Protein AF-A0A357R0U8-F1 (afdb_monomer)

Structure (mmCIF, N/CA/C/O backbone):
data_AF-A0A357R0U8-F1
#
_entry.id   AF-A0A357R0U8-F1
#
loop_
_atom_site.group_PDB
_atom_site.id
_atom_site.type_symbol
_atom_site.label_atom_id
_atom_site.label_alt_id
_atom_site.label_comp_id
_atom_site.label_asym_id
_atom_site.label_entity_id
_atom_site.label_seq_id
_atom_site.pdbx_PDB_ins_code
_atom_site.Cartn_x
_atom_site.Cartn_y
_atom_site.Cartn_z
_atom_site.occupancy
_atom_site.B_iso_or_equiv
_atom_site.auth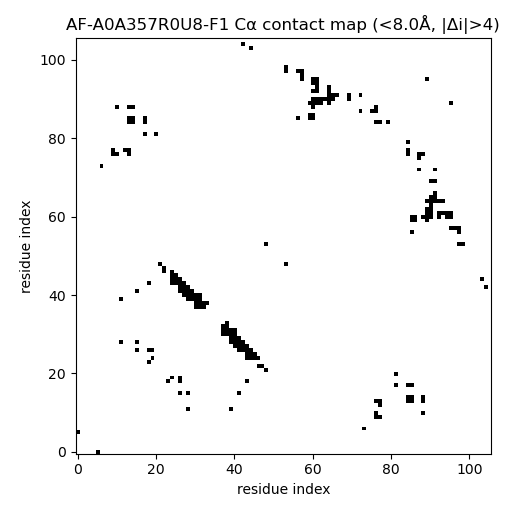_seq_id
_atom_site.auth_comp_id
_atom_site.auth_asym_id
_atom_site.auth_atom_id
_atom_site.pdbx_PDB_model_num
ATOM 1 N N . MET A 1 1 ? -19.204 11.962 8.529 1.00 64.25 1 MET A N 1
ATOM 2 C CA . MET A 1 1 ? -18.520 10.891 7.765 1.00 64.25 1 MET A CA 1
ATOM 3 C C . MET A 1 1 ? -18.099 9.784 8.720 1.00 64.25 1 MET A C 1
ATOM 5 O O . MET A 1 1 ? -17.561 10.115 9.773 1.00 64.25 1 MET A O 1
ATOM 9 N N . SER A 1 2 ? -18.380 8.513 8.408 1.00 86.38 2 SER A N 1
ATOM 10 C CA . SER A 1 2 ? -18.028 7.388 9.292 1.00 86.38 2 SER A CA 1
ATOM 11 C C . SER A 1 2 ? -16.507 7.192 9.364 1.00 86.38 2 SER A C 1
ATOM 13 O O . SER A 1 2 ? -15.793 7.539 8.420 1.00 86.38 2 SER A O 1
ATOM 15 N N . LYS A 1 3 ? -16.002 6.636 10.477 1.00 83.38 3 LYS A N 1
ATOM 16 C CA . LYS A 1 3 ? -14.568 6.318 10.644 1.00 83.38 3 LYS A CA 1
ATOM 17 C C . LYS A 1 3 ? -14.065 5.429 9.499 1.00 83.38 3 LYS A C 1
ATOM 19 O O . LYS A 1 3 ? -13.022 5.718 8.930 1.00 83.38 3 LYS A O 1
ATOM 24 N N . LYS A 1 4 ? -14.852 4.419 9.110 1.00 85.12 4 LYS A N 1
ATOM 25 C CA . LYS A 1 4 ? -14.533 3.501 8.006 1.00 85.12 4 LYS A CA 1
ATOM 26 C C . LYS A 1 4 ? -14.391 4.236 6.669 1.00 85.12 4 LYS A C 1
ATOM 28 O O . LYS A 1 4 ? -13.389 4.054 5.994 1.00 85.12 4 LYS A O 1
ATOM 33 N N . VAL A 1 5 ? -15.341 5.112 6.322 1.00 89.25 5 VAL A N 1
ATOM 34 C CA . VAL A 1 5 ? -15.275 5.896 5.074 1.00 89.25 5 VAL A CA 1
ATOM 35 C C . VAL A 1 5 ? -14.052 6.809 5.063 1.00 89.25 5 VAL A C 1
ATOM 37 O O . VAL A 1 5 ? -13.368 6.858 4.052 1.00 89.25 5 VAL A O 1
ATOM 40 N N . LYS A 1 6 ? -13.725 7.463 6.190 1.00 88.00 6 LYS A N 1
ATOM 41 C CA . LYS A 1 6 ? -12.492 8.260 6.300 1.00 88.00 6 LYS A CA 1
ATOM 42 C C . LYS A 1 6 ? -11.251 7.421 5.994 1.00 88.00 6 LYS A C 1
ATOM 44 O O . LYS A 1 6 ? -10.413 7.869 5.218 1.00 88.00 6 LYS A O 1
ATOM 49 N N . ILE A 1 7 ? -11.153 6.231 6.594 1.00 87.25 7 ILE A N 1
ATOM 50 C CA . ILE A 1 7 ? -10.017 5.321 6.393 1.00 87.25 7 ILE A CA 1
ATOM 51 C C . ILE A 1 7 ? -9.852 4.967 4.926 1.00 87.25 7 ILE A C 1
ATOM 53 O O . ILE A 1 7 ? -8.786 5.187 4.364 1.00 87.25 7 ILE A O 1
ATOM 57 N N . ILE A 1 8 ? -10.936 4.529 4.295 1.00 91.38 8 ILE A N 1
ATOM 58 C CA . ILE A 1 8 ? -10.947 4.171 2.878 1.00 91.38 8 ILE A CA 1
ATOM 59 C C . ILE 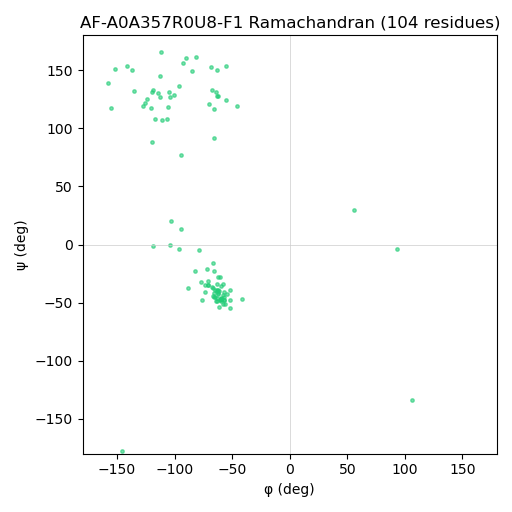A 1 8 ? -10.477 5.342 2.014 1.00 91.38 8 ILE A C 1
ATOM 61 O O . ILE A 1 8 ? -9.570 5.178 1.209 1.00 91.38 8 ILE A O 1
ATOM 65 N N . THR A 1 9 ? -11.053 6.533 2.203 1.00 91.19 9 THR A N 1
ATOM 66 C CA . THR A 1 9 ? -10.702 7.694 1.375 1.00 91.19 9 THR A CA 1
ATOM 67 C C . THR A 1 9 ? -9.247 8.115 1.541 1.00 91.19 9 THR A C 1
ATOM 69 O O . THR A 1 9 ? -8.647 8.538 0.565 1.00 91.19 9 THR A O 1
ATOM 72 N N . ARG A 1 10 ? -8.668 7.973 2.741 1.00 89.88 10 ARG A N 1
ATOM 73 C CA . ARG A 1 10 ? -7.255 8.300 2.972 1.00 89.88 10 ARG A CA 1
ATOM 74 C C . ARG A 1 10 ? -6.308 7.266 2.374 1.00 89.88 10 ARG A C 1
ATOM 76 O O . ARG A 1 10 ? -5.316 7.652 1.784 1.00 89.88 10 ARG A O 1
ATOM 83 N N . LEU A 1 11 ? -6.618 5.973 2.483 1.00 91.69 11 LEU A N 1
ATOM 84 C CA . LEU A 1 11 ? -5.822 4.926 1.827 1.00 91.69 11 LEU A CA 1
ATOM 85 C C . LEU A 1 11 ? -5.827 5.095 0.303 1.00 91.69 11 LEU A C 1
ATOM 87 O O . LEU A 1 11 ? -4.799 4.921 -0.343 1.00 91.69 11 LEU A O 1
ATOM 91 N N . VAL A 1 12 ? -6.985 5.462 -0.255 1.00 93.69 12 VAL A N 1
ATOM 92 C CA . VAL A 1 12 ? -7.120 5.785 -1.678 1.00 93.69 12 VAL A CA 1
ATOM 93 C C . VAL A 1 12 ? -6.278 6.995 -2.056 1.00 93.69 12 VAL A C 1
ATOM 95 O O . VAL A 1 12 ? -5.541 6.914 -3.032 1.00 93.69 12 VAL A O 1
ATOM 98 N N . ASP A 1 13 ? -6.368 8.082 -1.296 1.00 91.12 13 ASP A N 1
ATOM 99 C CA . ASP A 1 13 ? -5.588 9.300 -1.529 1.00 91.12 13 ASP A CA 1
ATOM 100 C C . ASP A 1 13 ? -4.078 9.020 -1.516 1.00 91.12 13 ASP A C 1
ATOM 102 O O . ASP A 1 13 ? -3.371 9.365 -2.464 1.00 91.12 13 ASP A O 1
ATOM 106 N N . GLU A 1 14 ? -3.615 8.287 -0.504 1.00 90.50 14 GLU A N 1
ATOM 107 C CA . GLU A 1 14 ? -2.209 7.939 -0.312 1.00 90.50 14 GLU A CA 1
ATOM 108 C C . GLU A 1 14 ? -1.658 7.101 -1.475 1.00 90.50 14 GLU A C 1
ATOM 110 O O . GLU A 1 14 ? -0.669 7.471 -2.108 1.00 90.50 14 GLU A O 1
ATOM 115 N N . LEU A 1 15 ? -2.320 5.983 -1.803 1.00 92.25 15 LEU A N 1
ATOM 116 C CA . LEU A 1 15 ? -1.869 5.096 -2.878 1.00 92.25 15 LEU A CA 1
ATOM 117 C C . LEU A 1 15 ? -1.995 5.740 -4.257 1.00 92.25 15 LEU A C 1
ATOM 119 O O . LEU A 1 15 ? -1.136 5.524 -5.109 1.00 92.25 15 LEU A O 1
ATOM 123 N N . THR A 1 16 ? -3.046 6.527 -4.494 1.00 92.56 16 THR A N 1
ATOM 124 C CA . THR A 1 16 ? -3.217 7.218 -5.779 1.00 92.56 16 THR A CA 1
ATOM 125 C C . THR A 1 16 ? -2.122 8.260 -5.969 1.00 92.56 16 THR A C 1
ATOM 127 O O . THR A 1 16 ? -1.510 8.306 -7.034 1.00 92.56 16 THR A O 1
ATOM 130 N N . SER A 1 17 ? -1.833 9.056 -4.934 1.00 89.50 17 SER A N 1
ATOM 131 C CA . SER A 1 17 ? -0.751 10.045 -4.958 1.00 89.50 17 SER A CA 1
ATOM 132 C C . SER A 1 17 ? 0.596 9.377 -5.216 1.00 89.50 17 SER A C 1
ATOM 134 O O . SER A 1 17 ? 1.335 9.797 -6.105 1.00 89.50 17 SER A O 1
ATOM 136 N N . TRP A 1 18 ? 0.867 8.274 -4.518 1.00 90.50 18 TRP A N 1
ATOM 137 C CA . TRP A 1 18 ? 2.086 7.495 -4.690 1.00 90.50 18 TRP A CA 1
ATOM 138 C C . TRP A 1 18 ? 2.253 6.945 -6.119 1.00 90.50 18 TRP A C 1
ATOM 140 O O . TRP A 1 18 ? 3.293 7.143 -6.747 1.00 90.50 18 TRP A O 1
ATOM 150 N N . LEU A 1 19 ? 1.210 6.317 -6.681 1.00 90.94 19 LEU A N 1
ATOM 151 C CA . LEU A 1 19 ? 1.232 5.778 -8.051 1.00 90.94 19 LEU A CA 1
ATOM 152 C C . LEU A 1 19 ? 1.435 6.874 -9.108 1.00 90.94 19 LEU A C 1
ATOM 154 O O . LEU A 1 19 ? 2.162 6.678 -10.084 1.00 90.94 19 LEU A O 1
ATOM 158 N N . LEU A 1 20 ? 0.806 8.037 -8.915 1.00 88.81 20 LEU A N 1
ATOM 159 C CA . LEU A 1 20 ? 0.951 9.179 -9.816 1.00 88.81 20 LEU A CA 1
ATOM 160 C C . LEU A 1 20 ? 2.338 9.834 -9.721 1.00 88.81 20 LEU A C 1
ATOM 162 O O . LEU A 1 20 ? 2.826 10.326 -10.741 1.00 88.81 20 LEU A O 1
ATOM 166 N N . ASN A 1 21 ? 2.977 9.814 -8.545 1.00 87.44 21 ASN A N 1
ATOM 167 C CA . ASN A 1 21 ? 4.347 10.303 -8.351 1.00 87.44 21 ASN A CA 1
ATOM 168 C C . ASN A 1 21 ? 5.393 9.383 -8.996 1.00 87.44 21 ASN A C 1
ATOM 170 O O . ASN A 1 21 ? 6.377 9.874 -9.547 1.00 87.44 21 ASN A O 1
ATOM 174 N N . GLU A 1 22 ? 5.171 8.065 -8.992 1.00 83.50 22 GLU A N 1
ATOM 175 C CA . GLU A 1 22 ? 6.046 7.098 -9.671 1.00 83.50 22 GLU A CA 1
ATOM 176 C C . GLU A 1 22 ? 6.055 7.309 -11.189 1.00 83.50 22 GLU A C 1
ATOM 178 O O . GLU A 1 22 ? 7.109 7.370 -11.828 1.00 83.50 22 GLU A O 1
ATOM 183 N N . THR A 1 23 ? 4.877 7.428 -11.807 1.00 82.44 23 THR A N 1
ATOM 184 C CA . THR A 1 23 ? 4.763 7.842 -13.211 1.00 82.44 23 THR A CA 1
ATOM 185 C C . THR A 1 23 ? 3.396 8.465 -13.455 1.00 82.44 23 THR A C 1
ATOM 187 O O . THR A 1 23 ? 2.373 7.780 -13.361 1.00 82.44 23 THR A O 1
ATOM 190 N N . TYR A 1 24 ? 3.382 9.744 -13.837 1.00 84.62 24 TYR A N 1
ATOM 191 C CA . TYR A 1 24 ? 2.156 10.494 -14.107 1.00 84.62 24 TYR A CA 1
ATOM 192 C C . TYR A 1 24 ? 1.419 9.940 -15.337 1.00 84.62 24 TYR A C 1
ATOM 194 O O . TYR A 1 24 ? 1.700 10.298 -16.482 1.00 84.62 24 TYR A O 1
ATOM 202 N N . THR A 1 25 ? 0.500 9.014 -15.083 1.00 87.31 25 THR A N 1
ATOM 203 C CA . THR A 1 25 ? -0.238 8.213 -16.069 1.00 87.31 25 THR A CA 1
ATOM 204 C C . THR A 1 25 ? -1.651 7.945 -15.552 1.00 87.31 25 THR A C 1
ATOM 206 O O . THR A 1 25 ? -2.046 8.440 -14.496 1.00 87.31 25 THR A O 1
ATOM 209 N N . GLN A 1 26 ? -2.448 7.193 -16.309 1.00 93.06 26 GLN A N 1
ATOM 210 C CA . GLN A 1 26 ? -3.784 6.817 -15.871 1.00 93.06 26 GLN A CA 1
ATOM 211 C C . GLN A 1 26 ? -3.711 5.853 -14.677 1.00 93.06 26 GLN A C 1
ATOM 213 O O . GLN A 1 26 ? -2.986 4.856 -14.710 1.00 93.06 26 GLN A O 1
ATOM 218 N N . VAL A 1 27 ? -4.512 6.145 -13.652 1.00 94.25 27 VAL A N 1
ATOM 219 C CA . VAL A 1 27 ? -4.761 5.267 -12.508 1.00 94.25 27 VAL A CA 1
ATOM 220 C C . VAL A 1 27 ? -6.268 5.086 -12.372 1.00 94.25 27 VAL A C 1
ATOM 222 O O . VAL A 1 27 ? -6.986 6.069 -12.188 1.00 94.25 27 VAL A O 1
ATOM 225 N N . ASP A 1 28 ? -6.736 3.841 -12.426 1.00 95.75 28 ASP A N 1
ATOM 226 C CA . ASP A 1 28 ? -8.118 3.506 -12.086 1.00 95.75 28 ASP A CA 1
ATOM 227 C C . ASP A 1 28 ? -8.180 3.028 -10.638 1.00 95.75 28 ASP A C 1
ATOM 229 O O . ASP A 1 28 ? -7.361 2.212 -10.206 1.00 95.75 28 ASP A O 1
ATOM 233 N N . VAL A 1 29 ? -9.179 3.506 -9.895 1.00 96.25 29 VAL A N 1
ATOM 234 C CA . VAL A 1 29 ? -9.419 3.110 -8.505 1.00 96.25 29 VAL A CA 1
ATOM 235 C C . VAL A 1 29 ? -10.839 2.587 -8.362 1.00 96.25 29 VAL A C 1
ATOM 237 O O . VAL A 1 29 ? -11.804 3.278 -8.686 1.00 96.25 29 VAL A O 1
ATOM 240 N N . SER A 1 30 ? -10.973 1.373 -7.833 1.00 97.25 30 SER A N 1
ATOM 241 C CA . SER A 1 30 ? -12.257 0.772 -7.476 1.00 97.25 30 SER A CA 1
ATOM 242 C C . SER A 1 30 ? -12.309 0.469 -5.984 1.00 97.25 30 SER A C 1
ATOM 244 O O . SER A 1 30 ? -11.393 -0.121 -5.417 1.00 97.25 30 SER A O 1
ATOM 246 N N . ILE A 1 31 ? -13.414 0.862 -5.353 1.00 96.25 31 ILE A N 1
ATOM 247 C CA . ILE A 1 31 ? -13.705 0.618 -3.940 1.00 96.25 31 ILE A CA 1
ATOM 248 C C . ILE A 1 31 ? -14.862 -0.376 -3.895 1.00 96.25 31 ILE A C 1
ATOM 250 O O . ILE A 1 31 ? -15.993 -0.010 -4.221 1.00 96.25 31 ILE A O 1
ATOM 254 N N . ILE A 1 32 ? -14.590 -1.624 -3.519 1.00 96.19 32 ILE A N 1
ATOM 255 C CA . ILE A 1 32 ? -15.538 -2.727 -3.691 1.00 96.19 32 ILE A CA 1
ATOM 256 C C . ILE A 1 32 ? -15.923 -3.285 -2.311 1.00 96.19 32 ILE A C 1
ATOM 258 O O . ILE A 1 32 ? -15.098 -3.912 -1.641 1.00 96.19 32 ILE A O 1
ATOM 262 N N . PRO A 1 33 ? -17.159 -3.048 -1.833 1.00 92.12 33 PRO A N 1
ATOM 263 C CA . PRO A 1 33 ? -17.649 -3.652 -0.599 1.00 92.12 33 PRO A CA 1
ATOM 264 C C . PRO A 1 33 ? -17.725 -5.176 -0.735 1.00 92.12 33 PRO A C 1
ATOM 266 O O . PRO A 1 33 ? -18.294 -5.673 -1.703 1.00 92.12 33 PRO A O 1
ATOM 269 N N . MET A 1 34 ? -17.189 -5.891 0.250 1.00 92.50 34 MET A N 1
ATOM 270 C CA . MET A 1 34 ? -17.259 -7.350 0.361 1.00 92.50 34 MET A CA 1
ATOM 271 C C . MET A 1 34 ? -18.132 -7.741 1.558 1.00 92.50 34 MET A C 1
ATOM 273 O O . MET A 1 34 ? -18.388 -6.905 2.431 1.00 92.50 34 MET A O 1
ATOM 277 N N . ASP A 1 35 ? -18.532 -9.012 1.631 1.00 90.44 35 ASP A N 1
ATOM 278 C CA . ASP A 1 35 ? -19.232 -9.561 2.802 1.00 90.44 35 ASP A CA 1
ATOM 279 C C . ASP A 1 35 ? -18.397 -9.372 4.084 1.00 90.44 35 ASP A C 1
ATOM 281 O O . ASP A 1 35 ? -18.911 -8.938 5.117 1.00 90.44 35 ASP A O 1
ATOM 285 N N . GLU A 1 36 ? -17.080 -9.588 3.985 1.00 87.69 36 GLU A N 1
ATOM 286 C CA . GLU A 1 36 ? -16.108 -9.370 5.057 1.00 87.69 36 GLU A CA 1
ATOM 287 C C . GLU A 1 36 ? -15.057 -8.335 4.632 1.00 87.69 36 GLU A C 1
ATOM 289 O O . GLU A 1 36 ? -14.004 -8.655 4.091 1.00 87.69 36 GLU A O 1
ATOM 294 N N . GLY A 1 37 ? -15.346 -7.054 4.876 1.00 89.38 37 GLY A N 1
ATOM 295 C CA . GLY A 1 37 ? -14.359 -5.980 4.730 1.00 89.38 37 GLY A CA 1
ATOM 296 C C . GLY A 1 37 ? -14.565 -5.098 3.502 1.00 89.38 37 GLY A C 1
ATOM 297 O O . GLY A 1 37 ? -15.653 -4.544 3.307 1.00 89.38 37 GLY A O 1
ATOM 298 N N . ILE A 1 38 ? -13.481 -4.831 2.778 1.00 93.38 38 ILE A N 1
ATOM 299 C CA . ILE A 1 38 ? -13.460 -4.010 1.567 1.00 93.38 38 ILE A CA 1
ATOM 300 C C . ILE A 1 38 ? -12.237 -4.363 0.725 1.00 93.38 38 ILE A C 1
ATOM 302 O O . ILE A 1 38 ? -11.150 -4.528 1.269 1.00 93.38 38 ILE A O 1
ATOM 306 N N . GLU A 1 39 ? -12.411 -4.433 -0.589 1.00 95.38 39 GLU A N 1
ATOM 307 C CA . GLU A 1 39 ? -11.306 -4.526 -1.539 1.00 95.38 39 GLU A CA 1
ATOM 308 C C . GLU A 1 39 ? -11.058 -3.139 -2.143 1.00 95.38 39 GLU A C 1
ATOM 310 O O . GLU A 1 39 ? -11.988 -2.479 -2.622 1.00 95.38 39 GLU A O 1
ATOM 315 N N . LEU A 1 40 ? -9.803 -2.687 -2.106 1.00 96.06 40 LEU A N 1
ATOM 316 C CA . LEU A 1 40 ? -9.349 -1.519 -2.853 1.00 96.06 40 LEU A CA 1
ATOM 317 C C . LEU A 1 40 ? -8.514 -2.014 -4.027 1.00 96.06 40 LEU A C 1
ATOM 319 O O . LEU A 1 40 ? -7.484 -2.656 -3.826 1.00 96.06 40 LEU A O 1
ATOM 323 N N . ARG A 1 41 ? -8.958 -1.717 -5.245 1.00 96.69 41 ARG A N 1
ATOM 324 C CA . ARG A 1 41 ? -8.274 -2.128 -6.470 1.00 96.69 41 ARG A CA 1
ATOM 325 C C . ARG A 1 41 ? -7.728 -0.910 -7.190 1.00 96.69 41 ARG A C 1
ATOM 327 O O . ARG A 1 41 ? -8.485 0.014 -7.481 1.00 96.69 41 ARG A O 1
ATOM 334 N N . PHE A 1 42 ? -6.437 -0.954 -7.500 1.00 95.75 42 PHE A N 1
ATOM 335 C CA . PHE A 1 42 ? -5.720 0.080 -8.237 1.00 95.75 42 PHE A CA 1
ATOM 336 C C . PHE A 1 42 ? -5.147 -0.526 -9.514 1.00 95.75 42 PHE A C 1
ATOM 338 O O . PHE A 1 42 ? -4.501 -1.572 -9.459 1.00 95.75 42 PHE A O 1
ATOM 345 N N . VAL A 1 43 ? -5.366 0.130 -10.651 1.00 95.00 43 VAL A N 1
ATOM 346 C CA . VAL A 1 43 ? -4.751 -0.241 -11.932 1.00 95.00 43 VAL A CA 1
ATOM 347 C C . VAL A 1 43 ? -3.937 0.944 -12.424 1.00 95.00 43 VAL A C 1
ATOM 349 O O . VAL A 1 43 ? -4.490 2.012 -12.661 1.00 95.00 43 VAL A O 1
ATOM 352 N N . HIS A 1 44 ? -2.623 0.760 -12.554 1.00 93.69 44 HIS A N 1
ATOM 353 C CA . HIS A 1 44 ? -1.684 1.783 -13.023 1.00 93.69 44 HIS A CA 1
ATOM 354 C C . HIS A 1 44 ? -1.237 1.454 -14.445 1.00 93.69 44 HIS A C 1
ATOM 356 O O . HIS A 1 44 ? -0.498 0.492 -14.671 1.00 93.69 44 HIS A O 1
ATOM 362 N N . TYR A 1 45 ? -1.720 2.225 -15.415 1.00 91.19 45 TYR A N 1
ATOM 363 C CA . TYR A 1 45 ? -1.488 1.945 -16.831 1.00 91.19 45 TYR A CA 1
ATOM 364 C C . TYR A 1 45 ? -0.163 2.526 -17.306 1.00 91.19 45 TYR A C 1
ATOM 366 O O . TYR A 1 45 ? 0.266 3.585 -16.858 1.00 91.19 45 TYR A O 1
ATOM 374 N N . ASN A 1 46 ? 0.459 1.867 -18.288 1.00 88.00 46 ASN A N 1
ATOM 375 C CA . ASN A 1 46 ? 1.735 2.295 -18.876 1.00 88.00 46 ASN A CA 1
ATOM 376 C C . ASN A 1 46 ? 2.860 2.470 -17.837 1.00 88.00 46 ASN A C 1
ATOM 378 O O . ASN A 1 46 ? 3.760 3.289 -18.017 1.00 88.00 46 ASN A O 1
ATOM 382 N N . SER A 1 47 ? 2.806 1.696 -16.750 1.00 86.44 47 SER A N 1
ATOM 383 C CA . SER A 1 47 ? 3.804 1.734 -15.687 1.00 86.44 47 SER A CA 1
ATOM 384 C C . SER A 1 47 ? 5.180 1.308 -16.203 1.00 86.44 47 SER A C 1
ATOM 386 O O . SER A 1 47 ? 5.345 0.223 -16.765 1.00 86.44 47 SER A O 1
ATOM 388 N N . THR A 1 48 ? 6.193 2.140 -15.959 1.00 87.94 48 THR A N 1
ATOM 389 C CA . THR A 1 48 ? 7.598 1.837 -16.275 1.00 87.94 48 THR A CA 1
ATOM 390 C C . THR A 1 48 ? 8.350 1.232 -15.089 1.00 87.94 48 THR A C 1
ATOM 392 O O . THR A 1 48 ? 9.580 1.178 -15.106 1.00 87.94 48 THR A O 1
ATOM 395 N N . MET A 1 49 ? 7.638 0.797 -14.041 1.00 89.69 49 MET A N 1
ATOM 396 C CA . MET A 1 49 ? 8.250 0.159 -12.872 1.00 89.69 49 MET A CA 1
ATOM 397 C C . MET A 1 49 ? 9.103 -1.045 -13.295 1.00 89.69 49 MET A C 1
ATOM 399 O O . MET A 1 49 ? 8.878 -1.671 -14.326 1.00 89.69 49 MET A O 1
ATOM 403 N N . THR A 1 50 ? 10.118 -1.404 -12.522 1.00 92.06 50 THR A N 1
ATOM 404 C CA . THR A 1 50 ? 10.877 -2.639 -12.785 1.00 92.06 50 THR A CA 1
ATOM 405 C C . THR A 1 50 ? 10.242 -3.806 -12.035 1.00 92.06 50 THR A C 1
ATOM 407 O O . THR A 1 50 ? 9.545 -3.588 -11.046 1.00 92.06 50 THR A O 1
ATOM 410 N N . ASP A 1 51 ? 10.519 -5.048 -12.435 1.00 91.88 51 ASP A N 1
ATOM 411 C CA . ASP A 1 51 ? 10.053 -6.218 -11.670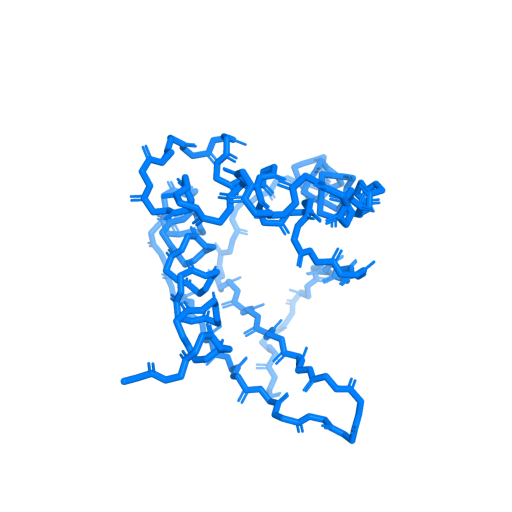 1.00 91.88 51 ASP A CA 1
ATOM 412 C C . ASP A 1 51 ? 10.579 -6.185 -10.227 1.00 91.88 51 ASP A C 1
ATOM 414 O O . ASP A 1 51 ? 9.869 -6.539 -9.290 1.00 91.88 51 ASP A O 1
ATOM 418 N N . LYS A 1 52 ? 11.799 -5.661 -10.033 1.00 93.62 52 LYS A N 1
ATOM 419 C CA . LYS A 1 52 ? 12.362 -5.404 -8.704 1.00 93.62 52 LYS A CA 1
ATOM 420 C C . LYS A 1 52 ? 11.496 -4.427 -7.904 1.00 93.62 52 LYS A C 1
ATOM 422 O O . LYS A 1 52 ? 11.200 -4.702 -6.748 1.00 93.62 52 LYS A O 1
ATOM 427 N N . ARG A 1 53 ? 11.069 -3.314 -8.512 1.00 90.88 53 ARG A N 1
ATOM 428 C CA . ARG A 1 53 ? 10.191 -2.332 -7.855 1.00 90.88 53 ARG A CA 1
ATOM 429 C C . ARG A 1 53 ? 8.834 -2.945 -7.502 1.00 90.88 53 ARG A C 1
ATOM 431 O O . ARG A 1 53 ? 8.331 -2.704 -6.414 1.00 90.88 53 ARG A O 1
ATOM 438 N N . ILE A 1 54 ? 8.276 -3.786 -8.373 1.00 93.00 54 ILE A N 1
ATOM 439 C CA . ILE A 1 54 ? 7.028 -4.517 -8.103 1.00 93.00 54 ILE A CA 1
ATOM 440 C C . ILE A 1 54 ? 7.180 -5.460 -6.905 1.00 93.00 54 ILE A C 1
ATOM 442 O O . ILE A 1 54 ? 6.299 -5.505 -6.047 1.00 93.00 54 ILE A O 1
ATOM 446 N N . GLU A 1 55 ? 8.297 -6.181 -6.811 1.00 94.50 55 GLU A N 1
ATOM 447 C CA . GLU A 1 55 ? 8.579 -7.049 -5.664 1.00 94.50 55 GLU A CA 1
ATOM 448 C C . GLU A 1 55 ? 8.746 -6.252 -4.361 1.00 94.50 55 GLU A C 1
ATOM 450 O O . GLU A 1 55 ? 8.236 -6.655 -3.318 1.00 94.50 55 GLU A O 1
ATOM 455 N N . GLU A 1 56 ? 9.399 -5.088 -4.412 1.00 92.81 56 GLU A N 1
ATOM 456 C CA . GLU A 1 56 ? 9.510 -4.182 -3.261 1.00 92.81 56 GLU A CA 1
ATOM 457 C C . GLU A 1 56 ? 8.128 -3.730 -2.769 1.00 92.81 56 GLU A C 1
ATOM 459 O O . GLU A 1 56 ? 7.846 -3.828 -1.575 1.00 92.81 56 GLU A O 1
ATOM 464 N N . ILE A 1 57 ? 7.241 -3.306 -3.676 1.00 93.19 57 ILE A N 1
ATOM 465 C CA . ILE A 1 57 ? 5.865 -2.908 -3.337 1.00 93.19 57 ILE A CA 1
ATOM 466 C C . ILE A 1 57 ? 5.116 -4.079 -2.701 1.00 93.19 57 ILE A C 1
ATOM 468 O O . ILE A 1 57 ? 4.484 -3.918 -1.656 1.00 93.19 57 ILE A O 1
ATOM 472 N N . ARG A 1 58 ? 5.215 -5.272 -3.301 1.00 94.88 58 ARG A N 1
ATOM 473 C CA . ARG A 1 58 ? 4.576 -6.489 -2.789 1.00 94.88 58 ARG A CA 1
ATOM 474 C C . ARG A 1 58 ? 5.044 -6.809 -1.371 1.00 94.88 58 ARG A C 1
ATOM 476 O O . ARG A 1 58 ? 4.213 -7.127 -0.524 1.00 94.88 58 ARG A O 1
ATOM 483 N N . SER A 1 59 ? 6.344 -6.693 -1.113 1.00 93.19 59 SER A N 1
ATOM 484 C CA . SER A 1 59 ? 6.942 -6.916 0.205 1.00 93.19 59 SER A CA 1
ATOM 485 C C . SER A 1 59 ? 6.468 -5.889 1.238 1.00 93.19 59 SER A C 1
ATOM 487 O O . SER A 1 59 ? 6.080 -6.266 2.341 1.00 93.19 59 SER A O 1
ATOM 489 N N . VAL A 1 60 ? 6.432 -4.599 0.881 1.00 93.00 60 VAL A N 1
ATOM 490 C CA . VAL A 1 60 ? 5.995 -3.519 1.783 1.00 93.00 60 VAL A CA 1
ATOM 491 C C . VAL A 1 60 ? 4.508 -3.627 2.122 1.00 93.00 60 VAL A C 1
ATOM 493 O O . VAL A 1 60 ? 4.138 -3.505 3.289 1.00 93.00 60 VAL A O 1
ATOM 496 N N . LEU A 1 61 ? 3.654 -3.885 1.129 1.00 93.12 61 LEU A N 1
ATOM 497 C CA . LEU A 1 61 ? 2.205 -3.960 1.334 1.00 93.12 61 LEU A CA 1
ATOM 498 C C . LEU A 1 61 ? 1.751 -5.214 2.092 1.00 93.12 61 LEU A C 1
ATOM 500 O O . LEU A 1 61 ? 0.668 -5.203 2.665 1.00 93.12 61 LEU A O 1
ATOM 504 N N . ASN A 1 62 ? 2.565 -6.274 2.107 1.00 92.62 62 ASN A N 1
ATOM 505 C CA . ASN A 1 62 ? 2.294 -7.510 2.850 1.00 92.62 62 ASN A CA 1
ATOM 506 C C . ASN A 1 62 ? 3.120 -7.628 4.142 1.00 92.62 62 ASN A C 1
ATOM 508 O O . ASN A 1 62 ? 3.309 -8.731 4.661 1.00 92.62 62 ASN A O 1
ATOM 512 N N . GLN A 1 63 ? 3.634 -6.514 4.671 1.00 89.12 63 GLN A N 1
ATOM 513 C CA . GLN A 1 63 ? 4.179 -6.508 6.027 1.00 89.12 63 GLN A CA 1
ATOM 514 C C . GLN A 1 63 ? 3.083 -6.831 7.046 1.00 89.12 63 GLN A C 1
ATOM 516 O O . GLN A 1 63 ? 1.912 -6.525 6.840 1.00 89.12 63 GLN A O 1
ATOM 521 N N . GLU A 1 64 ? 3.476 -7.442 8.165 1.00 82.62 64 GLU A N 1
ATOM 5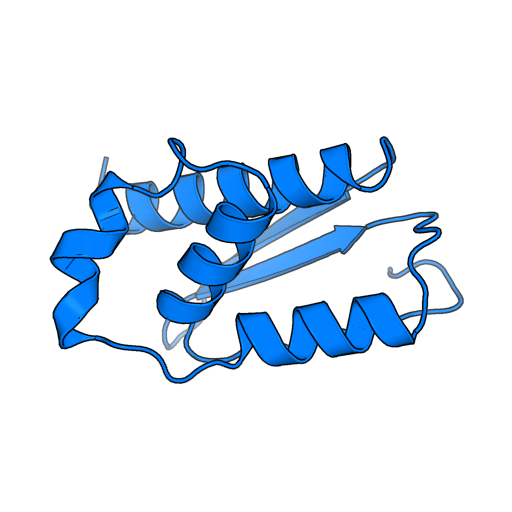22 C CA . GLU A 1 64 ? 2.539 -7.832 9.216 1.00 82.62 64 GLU A CA 1
ATOM 523 C C . GLU A 1 64 ? 1.718 -6.628 9.704 1.00 82.62 64 GLU A C 1
ATOM 525 O O . GLU A 1 64 ? 2.265 -5.606 10.138 1.00 82.62 64 GLU A O 1
ATOM 530 N N . ARG A 1 65 ? 0.390 -6.767 9.640 1.00 81.94 65 ARG A N 1
ATOM 531 C CA . ARG A 1 65 ? -0.557 -5.757 10.105 1.00 81.94 65 ARG A CA 1
ATOM 532 C C . ARG A 1 65 ? -0.451 -5.598 11.620 1.00 81.94 65 ARG A C 1
ATOM 534 O O . ARG A 1 65 ? -0.786 -6.501 12.383 1.00 81.94 65 ARG A O 1
ATOM 541 N N . GLN A 1 66 ? -0.050 -4.413 12.071 1.00 78.38 66 GLN A N 1
ATOM 542 C CA . GLN A 1 66 ? 0.099 -4.105 13.496 1.00 78.38 66 GLN A CA 1
ATOM 543 C C . GLN A 1 66 ? -1.173 -3.447 14.043 1.00 78.38 66 GLN A C 1
ATOM 545 O O . GLN A 1 66 ? -1.222 -2.233 14.247 1.00 78.38 66 GLN A O 1
ATOM 550 N N . ILE A 1 67 ? -2.206 -4.260 14.291 1.00 79.56 67 ILE A N 1
ATOM 551 C CA . ILE A 1 67 ? -3.550 -3.813 14.719 1.00 79.56 67 ILE A CA 1
ATOM 552 C C . ILE A 1 67 ? -3.489 -2.872 15.937 1.00 79.56 67 ILE A C 1
ATOM 554 O O . ILE A 1 67 ? -4.198 -1.868 16.011 1.00 79.56 67 ILE A O 1
ATOM 558 N N . GLU A 1 68 ? -2.603 -3.167 16.886 1.00 81.31 68 GLU A N 1
ATOM 559 C CA . GLU A 1 68 ? -2.413 -2.405 18.127 1.00 81.31 68 GLU A CA 1
ATOM 560 C C . GLU A 1 68 ? -1.957 -0.958 17.875 1.00 81.31 68 GLU A C 1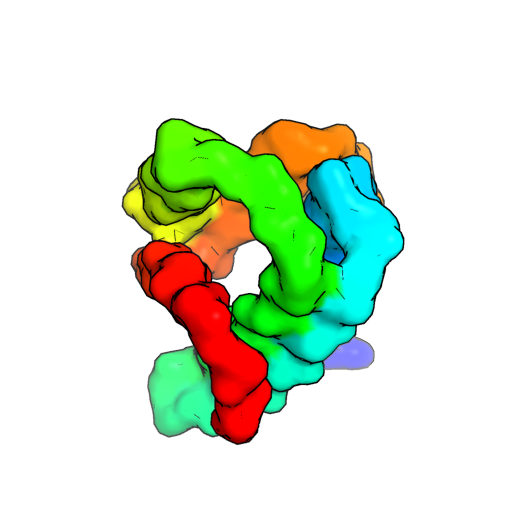
ATOM 562 O O . GLU A 1 68 ? -2.273 -0.051 18.648 1.00 81.31 68 GLU A O 1
ATOM 567 N N . MET A 1 69 ? -1.262 -0.730 16.760 1.00 84.81 69 MET A N 1
ATOM 568 C CA . MET A 1 69 ? -0.682 0.555 16.378 1.00 84.81 69 MET A CA 1
ATOM 569 C C . MET A 1 69 ? -1.573 1.354 15.417 1.00 84.81 69 MET A C 1
ATOM 571 O O . MET A 1 69 ? -1.276 2.512 15.122 1.00 84.81 69 MET A O 1
ATOM 575 N N . GLU A 1 70 ? -2.706 0.812 14.961 1.00 81.94 70 GLU A N 1
ATOM 576 C CA . GLU A 1 70 ? -3.562 1.479 13.967 1.00 81.94 70 GLU A CA 1
ATOM 577 C C . GLU A 1 70 ? -4.079 2.839 14.420 1.00 81.94 70 GLU A C 1
ATOM 579 O O . GLU A 1 70 ? -4.193 3.769 13.622 1.00 81.94 70 GLU A O 1
ATOM 584 N N . SER A 1 71 ? -4.382 2.985 15.712 1.00 81.50 71 SER A N 1
ATOM 585 C CA . SER A 1 71 ? -4.852 4.267 16.251 1.00 81.50 71 SER A CA 1
ATOM 586 C C . SER A 1 71 ? -3.773 5.354 16.184 1.00 81.50 71 SER A C 1
ATOM 588 O O . SER A 1 71 ? -4.115 6.536 16.163 1.00 81.50 71 SER A O 1
ATOM 590 N N . TYR A 1 72 ? -2.498 4.957 16.122 1.00 84.06 72 TYR A N 1
ATOM 591 C CA . TYR A 1 72 ? -1.349 5.840 15.937 1.00 84.06 72 TYR A CA 1
ATOM 592 C C . TYR A 1 72 ? -1.025 6.086 14.456 1.00 84.06 72 TYR A C 1
ATOM 594 O O . TYR A 1 72 ? -0.685 7.209 14.097 1.00 84.06 72 TYR A O 1
ATOM 602 N N . TYR A 1 73 ? -1.166 5.083 13.585 1.00 82.50 73 TYR A N 1
ATOM 603 C CA . TYR A 1 73 ? -0.924 5.246 12.144 1.00 82.50 73 TYR A CA 1
ATOM 604 C C . TYR A 1 73 ? -2.021 6.035 11.442 1.00 82.50 73 TYR A C 1
ATOM 606 O O . TYR A 1 73 ? -1.744 6.817 10.539 1.00 82.50 73 TYR A O 1
ATOM 614 N N . TRP A 1 74 ? -3.266 5.875 11.885 1.00 79.81 74 TRP A N 1
ATOM 615 C CA . TRP A 1 74 ? -4.423 6.486 11.247 1.00 79.81 74 TRP A CA 1
ATOM 616 C C . TRP A 1 74 ? -4.302 8.011 11.025 1.00 79.81 74 TRP A C 1
ATOM 618 O O . TRP A 1 74 ? -4.584 8.474 9.915 1.00 79.81 74 TRP A O 1
ATOM 628 N N . PRO A 1 75 ? -3.890 8.816 12.024 1.00 80.69 75 PRO A N 1
ATOM 629 C CA . PRO A 1 75 ? -3.689 10.248 11.834 1.00 80.69 75 PRO A CA 1
ATOM 630 C C . PRO A 1 75 ? -2.628 10.608 10.790 1.00 80.69 75 PRO A C 1
ATOM 632 O O . PRO A 1 75 ? -2.769 11.670 10.195 1.00 80.69 75 PRO A O 1
ATOM 635 N N . LEU A 1 76 ? -1.625 9.747 10.575 1.00 80.62 76 LEU A N 1
ATOM 636 C CA . LEU A 1 76 ? -0.444 10.012 9.743 1.00 80.62 76 LEU A CA 1
ATOM 637 C C . LEU A 1 76 ? -0.684 9.786 8.246 1.00 80.62 76 LEU A C 1
ATOM 639 O O . LEU A 1 76 ? 0.021 10.366 7.430 1.00 80.62 76 LEU A O 1
ATOM 643 N N . ILE A 1 77 ? -1.684 8.978 7.882 1.00 79.69 77 ILE A N 1
ATOM 644 C CA . ILE A 1 77 ? -2.067 8.791 6.474 1.00 79.69 77 ILE A CA 1
ATOM 645 C C . ILE A 1 77 ? -2.526 10.143 5.908 1.00 79.69 77 ILE A C 1
ATOM 647 O O . ILE A 1 77 ? -3.409 10.779 6.501 1.00 79.69 77 ILE A O 1
ATOM 651 N N . GLY A 1 78 ? -1.962 10.553 4.773 1.00 67.88 78 GLY A N 1
ATOM 652 C CA . GLY A 1 78 ? -2.175 11.845 4.118 1.00 67.88 78 GLY A CA 1
ATOM 653 C C . GLY A 1 78 ? -1.169 12.938 4.502 1.00 67.88 78 GLY A C 1
ATOM 654 O O . GLY A 1 78 ? -1.251 14.035 3.962 1.00 67.88 78 GLY A O 1
ATOM 655 N N . GLU A 1 79 ? -0.247 12.673 5.434 1.00 70.75 79 GLU A N 1
ATOM 656 C CA . GLU A 1 79 ? 0.771 13.635 5.903 1.00 70.75 79 GLU A CA 1
ATOM 657 C C . GLU A 1 79 ? 2.215 13.156 5.624 1.00 70.75 79 GLU A C 1
ATOM 659 O O . GLU A 1 79 ? 3.177 13.846 5.963 1.00 70.75 79 GLU A O 1
ATOM 664 N N . SER A 1 80 ? 2.374 11.961 5.043 1.00 64.12 80 SER A N 1
ATOM 665 C CA . SER A 1 80 ? 3.650 11.276 4.786 1.00 64.12 80 SER A CA 1
ATOM 666 C C . SER A 1 80 ? 4.240 11.561 3.399 1.00 64.12 80 SER A C 1
ATOM 668 O O . SER A 1 80 ? 3.521 11.874 2.455 1.00 64.12 80 SER A O 1
ATOM 670 N N . ASN A 1 81 ? 5.564 11.408 3.268 1.00 65.44 81 ASN A N 1
ATOM 671 C CA . ASN A 1 81 ? 6.251 11.392 1.968 1.00 65.44 81 ASN A CA 1
ATOM 672 C C . ASN A 1 81 ? 6.159 10.003 1.305 1.00 65.44 81 ASN A C 1
ATOM 674 O O . ASN A 1 81 ? 6.014 9.001 2.001 1.00 65.44 81 ASN A O 1
ATOM 678 N N . ASP A 1 82 ? 6.388 9.937 -0.011 1.00 65.94 82 ASP A N 1
ATOM 679 C CA . ASP A 1 82 ? 6.126 8.772 -0.876 1.00 65.94 82 ASP A CA 1
ATOM 680 C C . ASP A 1 82 ? 6.506 7.380 -0.308 1.00 65.94 82 ASP A C 1
ATOM 682 O O . ASP A 1 82 ? 5.723 6.438 -0.391 1.00 65.94 82 ASP A O 1
ATOM 686 N N . GLU A 1 83 ? 7.689 7.171 0.279 1.00 69.81 83 GLU A N 1
ATOM 687 C CA . GLU A 1 83 ? 8.039 5.836 0.813 1.00 69.81 83 GLU A CA 1
ATOM 688 C C . GLU A 1 83 ? 7.363 5.511 2.154 1.00 69.81 83 GLU A C 1
ATOM 690 O O . GLU A 1 83 ? 7.041 4.351 2.428 1.00 69.81 83 GLU A O 1
ATOM 695 N N . GLU A 1 84 ? 7.125 6.521 2.989 1.00 77.19 84 GLU A N 1
ATOM 696 C CA . GLU A 1 84 ? 6.416 6.371 4.264 1.00 77.19 84 GLU A CA 1
ATOM 697 C C . GLU A 1 84 ? 4.927 6.099 4.020 1.00 77.19 84 GLU A C 1
ATOM 699 O O . GLU A 1 84 ? 4.324 5.276 4.714 1.00 77.19 84 GLU A O 1
ATOM 704 N N . SER A 1 85 ? 4.376 6.711 2.970 1.00 79.19 85 SER A N 1
ATOM 705 C CA . SER A 1 85 ? 3.028 6.505 2.447 1.00 79.19 85 SER A CA 1
ATOM 706 C C . SER A 1 85 ? 2.718 5.030 2.201 1.00 79.19 85 SER A C 1
ATOM 708 O O . SER A 1 85 ? 1.768 4.472 2.758 1.00 79.19 85 SER A O 1
ATOM 710 N N . LEU A 1 86 ? 3.563 4.357 1.414 1.00 87.94 86 LEU A N 1
ATOM 711 C CA . LEU A 1 86 ? 3.355 2.957 1.046 1.00 87.94 86 LEU A CA 1
ATOM 712 C C . LEU A 1 86 ? 3.474 2.018 2.257 1.00 87.94 86 LEU A C 1
ATOM 714 O O . LEU A 1 86 ? 2.705 1.065 2.389 1.00 87.94 86 LEU A O 1
ATOM 718 N N . GLN A 1 87 ? 4.400 2.307 3.177 1.00 88.75 87 GLN A N 1
ATOM 719 C CA . GLN A 1 87 ? 4.553 1.539 4.416 1.00 88.75 87 GLN A CA 1
ATOM 720 C C . GLN A 1 87 ? 3.337 1.676 5.336 1.00 88.75 87 GLN A C 1
ATOM 722 O O . GLN A 1 87 ? 2.890 0.686 5.919 1.00 88.75 87 GLN A O 1
ATOM 727 N N . LEU A 1 88 ? 2.789 2.887 5.475 1.00 87.88 88 LEU A N 1
ATOM 728 C CA . LEU A 1 88 ? 1.582 3.123 6.268 1.00 87.88 88 LEU A CA 1
ATOM 729 C C . LEU A 1 88 ? 0.382 2.376 5.686 1.00 87.88 88 LEU A C 1
ATOM 731 O O . LEU A 1 88 ? -0.382 1.781 6.444 1.00 87.88 88 LEU A O 1
ATOM 735 N N . VAL A 1 89 ? 0.248 2.341 4.359 1.00 90.50 89 VAL A N 1
ATOM 736 C CA . VAL A 1 89 ? -0.800 1.561 3.692 1.00 90.50 89 VAL A CA 1
ATOM 737 C C . VAL A 1 89 ? -0.636 0.064 3.959 1.00 90.50 89 VAL A C 1
ATOM 739 O O . VAL A 1 89 ? -1.613 -0.586 4.334 1.00 90.50 89 VAL A O 1
ATOM 742 N N . GLY A 1 90 ? 0.581 -0.477 3.837 1.00 90.88 90 GLY A N 1
ATOM 743 C CA . GLY A 1 90 ? 0.856 -1.887 4.134 1.00 90.88 90 GLY A CA 1
ATOM 744 C C . GLY A 1 90 ? 0.471 -2.269 5.563 1.00 90.88 90 GLY A C 1
ATOM 745 O O . GLY A 1 90 ? -0.252 -3.234 5.780 1.00 90.88 90 GLY A O 1
ATOM 746 N N . ARG A 1 91 ? 0.825 -1.436 6.549 1.00 88.81 91 ARG A N 1
ATOM 747 C CA . ARG A 1 91 ? 0.483 -1.663 7.968 1.00 88.81 91 ARG A CA 1
ATOM 748 C C . ARG A 1 91 ? -1.011 -1.570 8.288 1.00 88.81 91 ARG A C 1
ATOM 750 O O . ARG A 1 91 ? -1.413 -1.994 9.370 1.00 88.81 91 ARG A O 1
ATOM 757 N N . MET A 1 92 ? -1.807 -0.988 7.395 1.00 88.88 92 MET A N 1
ATOM 758 C CA . MET A 1 92 ? -3.254 -0.794 7.544 1.00 88.88 92 MET A CA 1
ATOM 759 C C . MET A 1 92 ? -4.075 -1.782 6.702 1.00 88.88 92 MET A C 1
ATOM 761 O O . MET A 1 92 ? -5.307 -1.727 6.732 1.00 88.88 92 MET A O 1
ATOM 765 N N . THR A 1 93 ? -3.410 -2.662 5.951 1.00 89.50 93 THR A N 1
ATOM 766 C CA . THR A 1 93 ? -4.023 -3.617 5.026 1.00 89.50 93 THR A CA 1
ATOM 767 C C . THR A 1 93 ? -3.812 -5.040 5.539 1.00 89.50 93 THR A C 1
ATOM 769 O O . THR A 1 93 ? -2.792 -5.343 6.146 1.00 89.50 93 THR A O 1
ATOM 772 N N . ASP A 1 94 ? -4.791 -5.919 5.329 1.00 90.94 94 ASP A N 1
ATOM 773 C CA . ASP A 1 94 ? -4.681 -7.327 5.730 1.00 90.94 94 ASP A CA 1
ATOM 774 C C . ASP A 1 94 ? -3.785 -8.132 4.787 1.00 90.94 94 ASP A C 1
ATOM 776 O O . ASP A 1 94 ? -2.924 -8.890 5.224 1.00 90.94 94 ASP A O 1
ATOM 780 N N . THR A 1 95 ? -4.013 -7.979 3.483 1.00 91.50 95 THR A N 1
ATOM 781 C CA . THR A 1 95 ? -3.268 -8.650 2.414 1.00 91.50 95 THR A CA 1
ATOM 782 C C . THR A 1 95 ? -3.280 -7.780 1.163 1.00 91.50 95 THR A C 1
ATOM 784 O O . THR A 1 95 ? -4.238 -7.038 0.932 1.00 91.50 95 THR A O 1
ATOM 787 N N . ALA A 1 96 ? -2.241 -7.885 0.337 1.00 94.81 96 ALA A N 1
ATOM 788 C CA . ALA A 1 96 ? -2.162 -7.174 -0.931 1.00 94.81 96 ALA A CA 1
ATOM 789 C C . ALA A 1 96 ? -1.663 -8.085 -2.055 1.00 94.81 96 ALA A C 1
ATOM 791 O O . ALA A 1 96 ? -0.638 -8.758 -1.937 1.00 94.81 96 ALA A O 1
ATOM 792 N N . VAL A 1 97 ? -2.360 -8.050 -3.188 1.00 95.25 97 VAL A N 1
ATOM 793 C CA . VAL A 1 97 ? -1.933 -8.703 -4.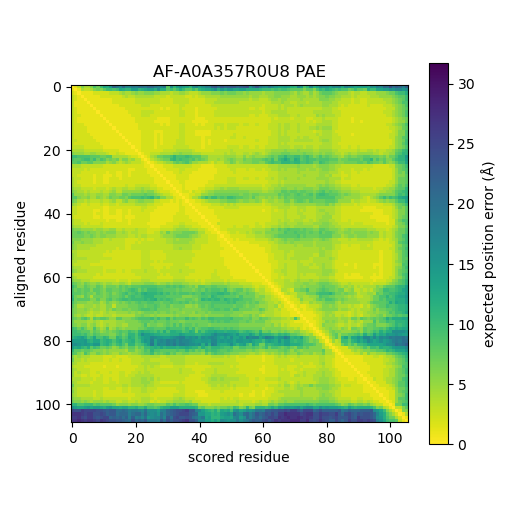427 1.00 95.25 97 VAL A CA 1
ATOM 794 C C . VAL A 1 97 ? -1.415 -7.627 -5.372 1.00 95.25 97 VAL A C 1
ATOM 796 O O . VAL A 1 97 ? -2.090 -6.632 -5.620 1.00 95.25 97 VAL A O 1
ATOM 799 N N . VAL A 1 98 ? -0.200 -7.821 -5.880 1.00 95.06 98 VAL A N 1
ATOM 800 C CA . VAL A 1 98 ? 0.454 -6.896 -6.812 1.00 95.06 98 VAL A CA 1
ATOM 801 C C . VAL A 1 98 ? 0.890 -7.706 -8.016 1.00 95.06 98 VAL A C 1
ATOM 803 O O . VAL A 1 98 ? 1.679 -8.639 -7.867 1.00 95.06 98 VAL A O 1
ATOM 806 N N . GLU A 1 99 ? 0.382 -7.372 -9.196 1.00 92.44 99 GLU A N 1
ATOM 807 C CA . GLU A 1 99 ? 0.615 -8.121 -10.430 1.00 92.44 99 GLU A CA 1
ATOM 808 C C . GLU A 1 99 ? 0.890 -7.165 -11.592 1.00 92.44 99 GLU A C 1
ATOM 810 O O . GLU A 1 99 ? 0.404 -6.034 -11.622 1.00 92.44 99 GLU A O 1
ATOM 815 N N . ARG A 1 100 ? 1.693 -7.631 -12.552 1.00 90.38 100 AR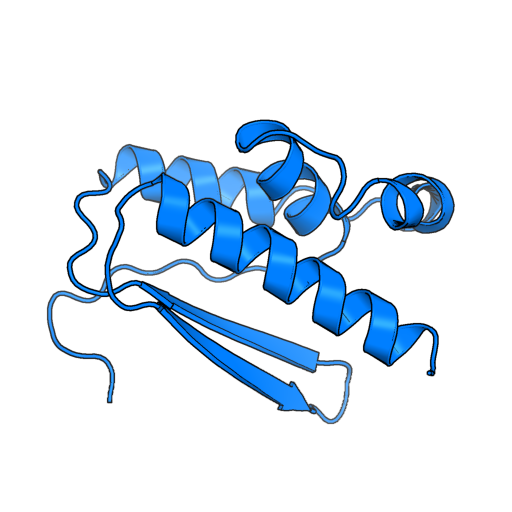G A N 1
ATOM 816 C CA . ARG A 1 100 ? 1.926 -6.955 -13.828 1.00 90.38 100 ARG A CA 1
ATOM 817 C C . ARG A 1 100 ? 1.161 -7.692 -14.911 1.00 90.38 100 ARG A C 1
ATOM 819 O O . ARG A 1 100 ? 1.308 -8.903 -15.048 1.00 90.38 100 ARG A O 1
ATOM 826 N N . PHE A 1 101 ? 0.420 -6.939 -15.712 1.00 87.62 101 PHE A N 1
ATOM 827 C CA . PHE A 1 101 ? -0.285 -7.455 -16.876 1.00 87.62 101 PHE A CA 1
ATOM 828 C C . PHE A 1 101 ? 0.316 -6.838 -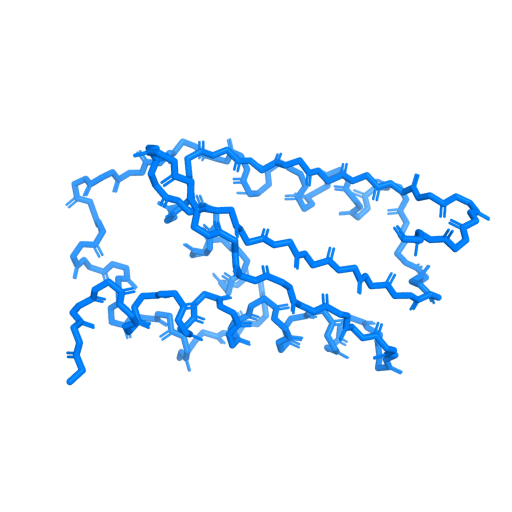18.140 1.00 87.62 101 PHE A C 1
ATOM 830 O O . PHE A 1 101 ? 0.469 -5.623 -18.225 1.00 87.62 101 PHE A O 1
ATOM 837 N N . ASP A 1 102 ? 0.647 -7.672 -19.128 1.00 76.19 102 ASP A N 1
ATOM 838 C CA . ASP A 1 102 ? 1.204 -7.224 -20.417 1.00 76.19 102 ASP A CA 1
ATOM 839 C C . ASP A 1 102 ? 0.131 -6.670 -21.381 1.00 76.19 102 ASP A C 1
ATOM 841 O O . ASP A 1 102 ? 0.453 -6.224 -22.483 1.00 76.19 102 ASP A O 1
ATOM 845 N N . LYS A 1 103 ? -1.156 -6.730 -21.010 1.00 64.38 103 LYS A N 1
ATOM 846 C CA . LYS A 1 103 ? -2.297 -6.248 -21.806 1.00 64.38 103 LYS A CA 1
ATOM 847 C C . LYS A 1 103 ? -3.343 -5.583 -20.916 1.00 64.38 103 LYS A C 1
ATOM 849 O O . LYS A 1 103 ? -3.449 -5.936 -19.744 1.00 64.38 103 LYS A O 1
ATOM 854 N N . ASP A 1 104 ? -4.107 -4.665 -21.514 1.00 53.50 104 ASP A N 1
ATOM 855 C CA . ASP A 1 104 ? -5.155 -3.871 -20.865 1.00 53.50 104 ASP A CA 1
ATOM 856 C C . ASP A 1 104 ? -6.067 -4.739 -19.984 1.00 53.50 104 ASP A C 1
ATOM 858 O O . ASP A 1 104 ? -6.713 -5.681 -20.454 1.00 53.50 104 ASP A O 1
ATOM 862 N N . VAL A 1 105 ? -6.095 -4.419 -18.690 1.00 55.06 105 VAL A N 1
ATOM 863 C CA . VAL A 1 105 ? -7.008 -5.021 -17.716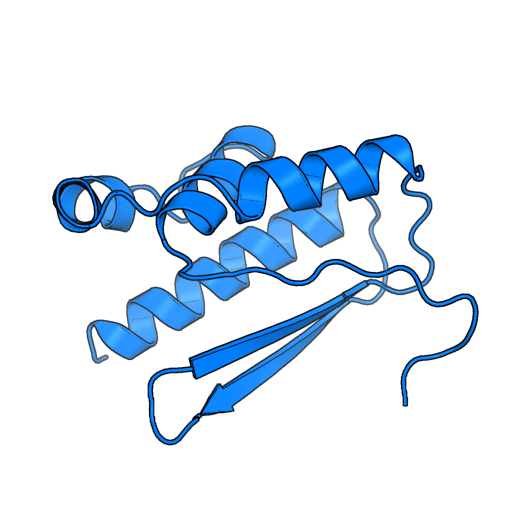 1.00 55.06 105 VAL A CA 1
ATOM 864 C C . VAL A 1 105 ? -8.410 -4.497 -18.038 1.00 55.06 105 VAL A C 1
ATOM 866 O O . VAL A 1 105 ? -8.606 -3.286 -18.103 1.00 55.06 105 VAL A O 1
ATOM 869 N N . THR A 1 106 ? -9.348 -5.400 -18.335 1.00 43.16 106 THR A N 1
ATOM 870 C CA . THR A 1 106 ? -10.735 -5.069 -18.727 1.00 43.16 106 THR A CA 1
ATOM 871 C C . THR A 1 106 ? -11.674 -5.045 -17.531 1.00 43.16 106 THR A C 1
ATOM 873 O O . THR A 1 106 ? -11.461 -5.861 -16.605 1.00 43.16 106 THR A O 1
#

Nearest PDB structures (foldseek):
  1i5e-assembly1_B  TM=4.189E-01  e=8.449E+00  [Bacillus] caldolyticus
  3p9a-assembly1_G  TM=1.797E-01  e=1.596E+00  Lederbergvirus P22

Mean predicted aligned error: 5.09 Å

pLDDT: mean 86.46, std 9.89, range [43.16, 97.25]

Radius of gyration: 13.7 Å; Cα contacts (8 Å, |Δi|>4): 114; chains: 1; bounding box: 32×23×40 Å

Secondary structure (DSSP, 8-state):
--HHHHHHHHHHHHHHHHHHHH--S-EEEEEEE-SSSEEEEEEETT----HHHHHHHHHHHTSPP-GGGHHHHGGGTTSS-HHHHHHHHHHT-S-------SS---

Sequence (106 aa):
MSKKVKIITRLVDELTSWLLNETYTQVDVSIIPMDEGIELRFVHYNSTMTDKRIEEIRSVLNQERQIEMESYYWPLIGESNDEESLQLVGRMTDTAVVERFDKDVT

Foldseek 3Di:
DDPLVLQVVLLVVLVVVLLCVQPNADKDWDWADDPPHIDIDIDRPPHPDDVVRLVVLQVLLQPDQPVVCCVVLVVCRVVDDNVVSSNSNSNVDNHDDGDDDPDDDD

Solvent-accessible surface area (backbone atoms only — not comparable to full-atom values): 6558 Å² total; per-residue (Å²): 132,55,73,66,58,54,52,53,55,36,53,49,52,39,52,50,52,41,52,38,70,77,51,84,54,61,69,50,76,45,82,44,82,47,98,84,66,68,48,80,46,76,45,70,49,92,68,84,72,48,73,67,54,52,50,50,51,39,53,42,27,52,36,79,54,46,72,91,47,42,84,67,49,58,76,46,59,80,74,56,56,67,74,56,36,50,43,54,49,5,41,74,31,93,71,62,90,76,86,88,71,99,60,87,86,128